Protein AF-A0A7R5TW90-F1 (afdb_monomer_lite)

Secondary structure (DSSP, 8-state):
-HHHHHHHHHHHHHHHHHHHHHHHHHHHTS--TT----------

InterPro domains:
  IPR044958 Large ribosomal subunit protein bL32, plant/cyanobacteria [PTHR36083] (1-42)

Structure (mmCIF, N/CA/C/O backbone):
data_AF-A0A7R5TW90-F1
#
_entry.id   AF-A0A7R5TW90-F1
#
loop_
_atom_site.group_PDB
_atom_site.id
_atom_site.type_symbol
_atom_site.label_atom_id
_atom_site.label_alt_id
_atom_site.label_comp_id
_atom_site.label_asym_id
_atom_site.label_entity_id
_atom_site.label_seq_id
_atom_site.pdbx_PDB_ins_code
_atom_site.Cartn_x
_atom_site.Cartn_y
_atom_site.Cartn_z
_atom_site.occupancy
_atom_site.B_iso_or_equiv
_atom_site.auth_seq_id
_atom_site.auth_comp_id
_atom_site.auth_asym_id
_atom_site.auth_atom_id
_atom_site.pdbx_PDB_model_num
ATOM 1 N N . LYS A 1 1 ? 12.941 0.822 -25.849 1.00 88.56 1 LYS A N 1
ATOM 2 C CA . LYS A 1 1 ? 12.761 0.797 -24.364 1.00 88.56 1 LYS A CA 1
ATOM 3 C C . LYS A 1 1 ? 11.302 0.586 -23.879 1.00 88.56 1 LYS A C 1
ATOM 5 O O . LYS A 1 1 ? 11.021 0.757 -22.698 1.00 88.56 1 LYS A O 1
ATOM 10 N N . LYS A 1 2 ? 10.355 0.161 -24.737 1.00 95.12 2 LYS A N 1
ATOM 11 C CA . LYS A 1 2 ? 8.935 -0.045 -24.359 1.00 95.12 2 LYS A CA 1
ATOM 12 C C . LYS A 1 2 ? 8.737 -1.165 -23.329 1.00 95.12 2 LYS A C 1
ATOM 14 O O . LYS A 1 2 ? 8.004 -0.976 -22.365 1.00 95.12 2 LYS A O 1
ATOM 19 N N . ARG A 1 3 ? 9.406 -2.311 -23.521 1.00 95.50 3 ARG A N 1
ATOM 20 C CA . ARG A 1 3 ? 9.296 -3.475 -22.623 1.00 95.50 3 ARG A CA 1
ATOM 21 C C . ARG A 1 3 ? 9.771 -3.147 -21.203 1.00 95.50 3 ARG A C 1
ATOM 23 O O . ARG A 1 3 ? 9.022 -3.381 -20.272 1.00 95.50 3 ARG A O 1
ATOM 30 N N . ILE A 1 4 ? 10.914 -2.472 -21.062 1.00 96.56 4 ILE A N 1
ATOM 31 C CA . ILE A 1 4 ? 11.476 -2.039 -19.767 1.00 96.56 4 ILE A CA 1
ATOM 32 C C . ILE A 1 4 ? 10.471 -1.206 -18.957 1.00 96.56 4 ILE A C 1
ATOM 34 O O . ILE A 1 4 ? 10.239 -1.490 -17.786 1.00 96.56 4 ILE A O 1
ATOM 38 N N . ARG A 1 5 ? 9.803 -0.226 -19.587 1.00 96.75 5 ARG A N 1
ATOM 39 C CA . ARG A 1 5 ? 8.770 0.583 -18.913 1.00 96.75 5 ARG A CA 1
ATOM 40 C C . ARG A 1 5 ? 7.607 -0.270 -18.399 1.00 96.75 5 ARG A C 1
ATOM 42 O O . ARG A 1 5 ? 7.161 -0.073 -17.273 1.00 96.75 5 ARG A O 1
ATOM 49 N N . LYS A 1 6 ? 7.154 -1.254 -19.186 1.00 97.00 6 LYS A N 1
ATOM 50 C CA . 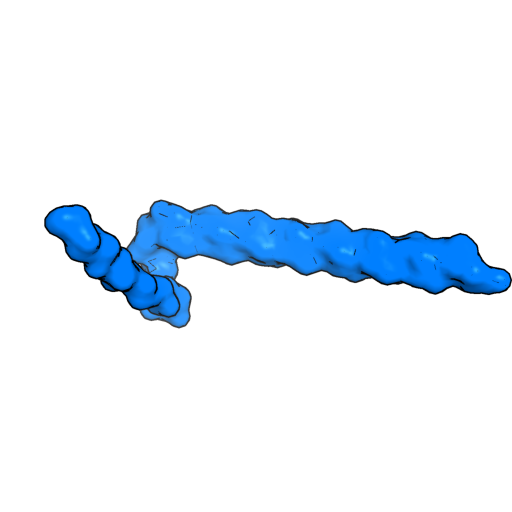LYS A 1 6 ? 6.104 -2.195 -18.759 1.00 97.00 6 LYS A CA 1
ATOM 51 C C . LYS A 1 6 ? 6.559 -3.069 -17.587 1.00 97.00 6 LYS A C 1
ATOM 53 O O . LYS A 1 6 ? 5.771 -3.301 -16.677 1.00 97.00 6 LYS A O 1
ATOM 58 N N . THR A 1 7 ? 7.809 -3.526 -17.579 1.00 96.62 7 THR A N 1
ATOM 59 C CA . THR A 1 7 ? 8.354 -4.331 -16.475 1.00 96.62 7 THR A CA 1
ATOM 60 C C . THR A 1 7 ? 8.440 -3.521 -15.181 1.00 96.62 7 THR A C 1
ATOM 62 O O . THR A 1 7 ? 8.047 -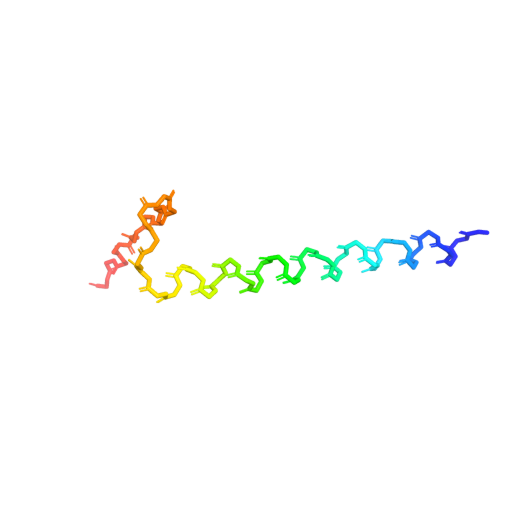4.015 -14.128 1.00 96.62 7 THR A O 1
ATOM 65 N N . ILE A 1 8 ? 8.869 -2.255 -15.262 1.00 96.88 8 ILE A N 1
ATOM 66 C CA . ILE A 1 8 ? 8.889 -1.336 -14.112 1.00 96.88 8 ILE A CA 1
ATOM 67 C C . ILE A 1 8 ? 7.471 -1.125 -13.567 1.00 96.88 8 ILE A C 1
ATOM 69 O O . ILE A 1 8 ? 7.266 -1.212 -12.358 1.00 96.88 8 ILE A O 1
ATOM 73 N N . TRP A 1 9 ? 6.487 -0.900 -14.443 1.00 97.06 9 TRP A N 1
ATOM 74 C CA . TRP A 1 9 ? 5.089 -0.735 -14.037 1.00 97.06 9 TRP A CA 1
ATOM 75 C C . TRP A 1 9 ? 4.540 -1.984 -13.323 1.00 97.06 9 TRP A C 1
ATOM 77 O O . TRP A 1 9 ? 3.991 -1.871 -12.229 1.00 97.06 9 TRP A O 1
ATOM 87 N N . LYS A 1 10 ? 4.797 -3.186 -13.859 1.00 96.00 10 LYS A N 1
ATOM 88 C CA . LYS A 1 10 ? 4.410 -4.459 -13.219 1.00 96.00 10 LYS A CA 1
ATOM 89 C C . LYS A 1 10 ? 5.087 -4.674 -11.859 1.00 96.00 10 LYS A C 1
ATOM 91 O O . LYS A 1 10 ? 4.431 -5.094 -10.910 1.00 96.00 10 LYS A O 1
ATOM 96 N N . LYS A 1 11 ? 6.378 -4.343 -11.736 1.00 97.25 11 LYS A N 1
ATOM 97 C CA . LYS A 1 11 ? 7.129 -4.482 -10.475 1.00 97.25 11 LYS A CA 1
ATOM 98 C C . LYS A 1 11 ? 6.554 -3.594 -9.369 1.00 97.25 11 LYS A C 1
ATOM 100 O O . LYS A 1 11 ? 6.497 -4.025 -8.224 1.00 97.25 11 LYS A O 1
ATOM 105 N N . LYS A 1 12 ? 6.097 -2.379 -9.696 1.00 96.94 12 LYS A N 1
ATOM 106 C CA . LYS A 1 12 ? 5.421 -1.506 -8.720 1.00 96.94 12 LYS A CA 1
ATOM 107 C C . LYS A 1 12 ? 4.127 -2.135 -8.197 1.00 96.94 12 LYS A C 1
ATOM 109 O O . LYS A 1 12 ? 3.901 -2.103 -6.993 1.00 96.94 12 LYS A O 1
ATOM 114 N N . GLY A 1 13 ? 3.335 -2.757 -9.074 1.00 97.31 13 GLY A N 1
ATOM 115 C CA . GLY A 1 13 ? 2.105 -3.456 -8.684 1.00 97.31 13 GLY A CA 1
ATOM 116 C C . GLY A 1 13 ? 2.347 -4.577 -7.670 1.00 97.31 13 GLY A C 1
ATOM 117 O O . GLY A 1 13 ? 1.629 -4.667 -6.680 1.00 97.31 13 GLY A O 1
ATOM 118 N N . TYR A 1 14 ? 3.412 -5.362 -7.852 1.00 96.94 14 TYR A N 1
ATOM 119 C CA . TYR A 1 14 ? 3.791 -6.419 -6.907 1.00 96.94 14 TYR A CA 1
ATOM 120 C C . TYR A 1 14 ? 4.022 -5.887 -5.482 1.00 96.94 14 TYR A C 1
ATOM 122 O O . TYR A 1 14 ? 3.484 -6.425 -4.518 1.00 96.94 14 TYR A O 1
ATOM 130 N N . TRP A 1 15 ? 4.755 -4.780 -5.341 1.00 97.19 15 TRP A N 1
ATOM 131 C CA . TRP A 1 15 ? 4.996 -4.167 -4.030 1.00 97.19 15 TRP A CA 1
ATOM 132 C C . TRP A 1 15 ? 3.728 -3.618 -3.377 1.00 97.19 15 TRP A C 1
ATOM 134 O O . TRP A 1 15 ? 3.588 -3.690 -2.157 1.00 97.19 15 TRP A O 1
ATOM 144 N N . VAL A 1 16 ? 2.810 -3.068 -4.174 1.00 97.56 16 VAL A N 1
ATOM 145 C CA . VAL A 1 16 ? 1.512 -2.597 -3.674 1.00 97.56 16 VAL A CA 1
ATOM 146 C C . VAL A 1 16 ? 0.675 -3.779 -3.186 1.00 97.56 16 VAL A C 1
ATOM 148 O O . VAL A 1 16 ? 0.129 -3.705 -2.090 1.00 97.56 16 VAL A O 1
ATOM 151 N N . ALA A 1 17 ? 0.645 -4.886 -3.933 1.00 96.75 17 ALA A N 1
ATOM 152 C CA . ALA A 1 17 ? -0.080 -6.094 -3.543 1.00 96.75 17 ALA A CA 1
ATOM 153 C C . ALA A 1 17 ? 0.439 -6.680 -2.220 1.00 96.75 17 ALA A C 1
ATOM 155 O O . ALA A 1 17 ? -0.355 -7.013 -1.345 1.00 96.75 17 ALA A O 1
ATOM 156 N N . LEU A 1 18 ? 1.762 -6.732 -2.030 1.00 96.94 18 LEU A N 1
ATOM 157 C CA . LEU A 1 18 ? 2.356 -7.195 -0.772 1.00 96.94 18 LEU A CA 1
ATOM 158 C C . LEU A 1 18 ? 1.959 -6.318 0.424 1.00 96.94 18 LEU A C 1
ATOM 160 O O . LEU A 1 18 ? 1.590 -6.833 1.480 1.00 96.94 18 LEU A O 1
ATOM 164 N N . LYS A 1 19 ? 2.005 -4.990 0.262 1.00 95.50 19 LYS A N 1
ATOM 165 C CA . LYS A 1 19 ? 1.597 -4.050 1.319 1.00 95.50 19 LYS A CA 1
ATOM 166 C C . LYS A 1 19 ? 0.103 -4.158 1.625 1.00 95.50 19 LYS A C 1
ATOM 168 O O . LYS A 1 19 ? -0.267 -4.176 2.794 1.00 95.50 19 LYS A O 1
ATOM 173 N N . ALA A 1 20 ? -0.734 -4.281 0.595 1.00 95.56 20 ALA A N 1
ATOM 174 C CA . ALA A 1 20 ? -2.175 -4.466 0.741 1.00 95.56 20 ALA A CA 1
ATOM 175 C C . ALA A 1 20 ? -2.520 -5.781 1.457 1.00 95.56 20 ALA A C 1
ATOM 177 O O . ALA A 1 20 ? -3.392 -5.790 2.320 1.00 95.56 20 ALA A O 1
ATOM 178 N N . PHE A 1 21 ? -1.805 -6.872 1.161 1.00 94.62 21 PHE A N 1
ATOM 179 C CA . PHE A 1 21 ? -2.003 -8.157 1.834 1.00 94.62 21 PHE A CA 1
ATOM 180 C C . PHE A 1 21 ? -1.672 -8.086 3.331 1.00 94.62 21 PHE A C 1
ATOM 182 O O . PHE A 1 21 ? -2.470 -8.521 4.160 1.00 94.62 21 PHE A O 1
ATOM 189 N N . SER A 1 22 ? -0.526 -7.491 3.679 1.00 92.44 22 SER A N 1
ATOM 190 C CA . SER A 1 22 ? -0.147 -7.260 5.080 1.00 92.44 22 SER A CA 1
ATOM 191 C C . SER A 1 22 ? -1.189 -6.401 5.812 1.00 92.44 22 SER A C 1
ATOM 193 O O . SER A 1 22 ? -1.626 -6.738 6.914 1.00 92.44 22 SER A O 1
ATOM 195 N N . LEU A 1 23 ? -1.668 -5.339 5.156 1.00 90.69 23 LEU A N 1
ATOM 196 C CA . LEU A 1 23 ? -2.705 -4.464 5.698 1.00 90.69 23 LEU A CA 1
ATOM 197 C C . LEU A 1 23 ? -4.027 -5.209 5.935 1.00 90.69 23 LEU A C 1
ATOM 199 O O . LEU A 1 23 ? -4.595 -5.104 7.018 1.00 90.69 23 LEU A O 1
ATOM 203 N N . ALA A 1 24 ? -4.495 -5.998 4.966 1.00 91.62 24 ALA A N 1
ATOM 204 C CA . ALA A 1 24 ? -5.735 -6.763 5.086 1.00 91.62 24 ALA A CA 1
ATOM 205 C C . ALA A 1 24 ? -5.703 -7.735 6.275 1.00 91.62 24 ALA A C 1
ATOM 207 O O . ALA A 1 24 ? -6.691 -7.859 6.996 1.00 91.62 24 ALA A O 1
ATOM 208 N N . LYS A 1 25 ? -4.556 -8.380 6.529 1.00 90.75 25 LYS A N 1
ATOM 209 C CA . LYS A 1 25 ? -4.379 -9.245 7.704 1.00 90.75 25 LYS A CA 1
ATOM 210 C C . LYS A 1 25 ? -4.508 -8.467 9.015 1.00 90.75 25 LYS A C 1
ATOM 212 O O . LYS A 1 25 ? -5.246 -8.909 9.890 1.00 90.75 25 LYS A O 1
ATOM 217 N N . SER A 1 26 ? -3.871 -7.301 9.115 1.00 88.69 26 SER A N 1
ATOM 218 C CA . SER A 1 26 ? -3.969 -6.419 10.291 1.00 88.69 26 SER A CA 1
ATOM 219 C C . SER A 1 26 ? -5.397 -5.926 10.562 1.00 88.69 26 SER A C 1
ATOM 221 O O . SER A 1 26 ? -5.815 -5.799 11.713 1.00 88.69 26 SER A O 1
ATOM 223 N N . LEU A 1 27 ? -6.162 -5.661 9.500 1.00 87.31 27 LEU A N 1
ATOM 224 C CA . LEU A 1 27 ? -7.569 -5.273 9.610 1.00 87.31 27 LEU A CA 1
ATOM 225 C C . LEU A 1 27 ? -8.455 -6.460 10.011 1.00 87.31 27 LEU A C 1
ATOM 227 O O . LEU A 1 27 ? -9.346 -6.303 10.839 1.00 87.31 27 LEU A O 1
ATOM 231 N N . SER A 1 28 ? -8.187 -7.657 9.477 1.00 85.06 28 SER A N 1
ATOM 232 C CA . SER A 1 28 ? -8.991 -8.855 9.758 1.00 85.06 28 SER A CA 1
ATOM 233 C C . SER A 1 28 ? -8.961 -9.297 11.222 1.00 85.06 28 SER A C 1
ATOM 235 O O . SER A 1 28 ? -9.918 -9.896 11.699 1.00 85.06 28 SER A O 1
ATOM 237 N N . THR A 1 29 ? -7.881 -8.999 11.949 1.00 85.56 29 THR A N 1
ATOM 238 C CA . THR A 1 29 ? -7.747 -9.365 13.363 1.00 85.56 29 THR A CA 1
ATOM 239 C C . THR A 1 29 ? -8.454 -8.397 14.309 1.00 85.56 29 THR A C 1
ATOM 241 O O . THR A 1 29 ? -8.572 -8.716 15.488 1.00 85.56 29 THR A O 1
ATOM 244 N N . GLY A 1 30 ? -8.890 -7.216 13.845 1.00 80.75 30 GLY A N 1
ATOM 245 C CA . GLY A 1 30 ? -9.639 -6.231 14.646 1.00 80.75 30 GLY A CA 1
ATOM 246 C C . GLY A 1 30 ? -8.919 -5.694 15.896 1.00 80.75 30 GLY A C 1
ATOM 247 O O . GLY A 1 30 ? -9.501 -4.954 16.681 1.00 80.75 30 GLY A O 1
ATOM 248 N N . ASN A 1 31 ? -7.653 -6.059 16.104 1.00 79.75 31 ASN A N 1
ATOM 249 C CA . ASN A 1 31 ? -6.847 -5.727 17.282 1.00 79.75 31 ASN A CA 1
ATOM 250 C C . ASN A 1 31 ? -6.013 -4.445 17.103 1.00 79.75 31 ASN A C 1
ATOM 252 O O . ASN A 1 31 ? -5.370 -3.972 18.044 1.00 79.75 31 ASN A O 1
ATOM 256 N N . SER A 1 32 ? -5.992 -3.889 15.893 1.00 79.19 32 SER A N 1
ATOM 257 C CA . SER A 1 32 ? -5.199 -2.722 15.530 1.00 79.19 32 SER A CA 1
ATOM 258 C C . SER A 1 32 ? -5.894 -1.426 15.977 1.00 79.19 32 SER A C 1
ATOM 260 O O . SER A 1 32 ? -6.771 -0.897 15.310 1.00 79.19 32 SER A O 1
ATOM 262 N N . LYS A 1 33 ? -5.458 -0.866 17.115 1.00 76.06 33 LYS A N 1
ATOM 263 C CA . LYS A 1 33 ? -6.031 0.368 17.703 1.00 76.06 33 LYS A CA 1
ATOM 264 C C . LYS A 1 33 ? -5.866 1.625 16.836 1.00 76.06 33 LYS A C 1
ATOM 266 O O . LYS A 1 33 ? -6.614 2.579 17.000 1.00 76.06 33 LYS A O 1
ATOM 271 N N . SER A 1 34 ? -4.865 1.651 15.956 1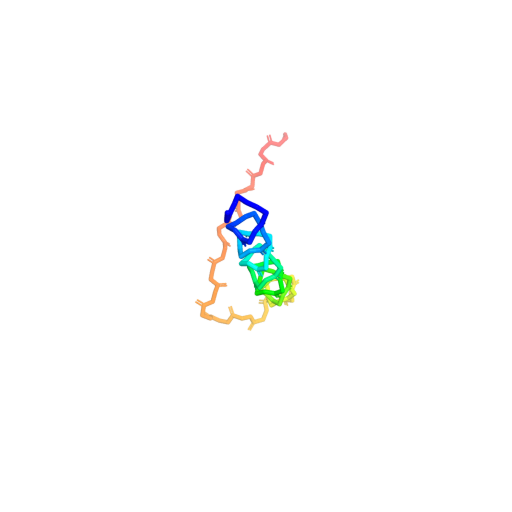.00 81.56 34 SER A N 1
ATOM 272 C CA . SER A 1 34 ? -4.555 2.795 15.090 1.00 81.56 34 SER A CA 1
ATOM 273 C C . SER A 1 34 ? -5.247 2.750 13.726 1.00 81.56 34 SER A C 1
ATOM 275 O O . SER A 1 34 ? -5.306 3.773 13.050 1.00 81.56 34 SER A O 1
ATOM 277 N N . PHE A 1 35 ? -5.764 1.592 13.307 1.00 76.06 35 PHE A N 1
ATOM 278 C CA . PHE A 1 35 ? -6.409 1.415 12.008 1.00 76.06 35 PHE A CA 1
ATOM 279 C C . PHE A 1 35 ? -7.905 1.177 12.209 1.00 76.06 35 PHE A C 1
ATOM 281 O O . PHE A 1 35 ? -8.345 0.058 12.446 1.00 76.06 35 PHE A O 1
ATOM 288 N N . PHE A 1 36 ? -8.686 2.253 12.115 1.00 75.00 36 PHE A N 1
ATOM 289 C CA . PHE A 1 36 ? -10.141 2.203 12.223 1.00 75.00 36 PHE A CA 1
ATOM 290 C C . PHE A 1 36 ? -10.778 2.033 10.837 1.00 75.00 36 PHE A C 1
ATOM 292 O O . PHE A 1 36 ? -10.540 2.841 9.939 1.00 75.00 36 PHE A O 1
ATOM 299 N N . VAL A 1 37 ? -11.594 0.993 10.664 1.00 75.88 37 VAL A N 1
ATOM 300 C CA . VAL A 1 37 ? -12.445 0.794 9.481 1.00 75.88 37 VAL A CA 1
ATOM 301 C C . VAL A 1 37 ? -13.891 0.943 9.932 1.00 75.88 37 VAL A C 1
ATOM 303 O O . VAL A 1 37 ? -14.324 0.258 10.855 1.00 75.88 37 VAL A O 1
ATOM 306 N N . GLN A 1 38 ? -14.639 1.844 9.297 1.00 79.19 38 GLN A N 1
ATOM 307 C CA . GLN A 1 38 ? -16.053 2.034 9.604 1.00 79.19 38 GLN A CA 1
ATOM 308 C C . GLN A 1 38 ? -16.851 0.839 9.067 1.00 79.19 38 GLN A C 1
ATOM 310 O O . GLN A 1 38 ? -16.963 0.657 7.855 1.00 79.19 38 GLN A O 1
ATOM 315 N N . GLN A 1 39 ? -17.401 0.018 9.964 1.00 70.69 39 GLN A N 1
ATOM 316 C CA . GLN A 1 39 ? -18.343 -1.031 9.586 1.00 70.69 39 GLN A CA 1
ATOM 317 C C . GLN A 1 39 ? -19.679 -0.370 9.237 1.00 70.69 39 GLN A C 1
ATOM 319 O O . GLN A 1 39 ? -20.422 0.062 10.117 1.00 70.69 39 GLN A O 1
ATOM 324 N N . ILE A 1 40 ? 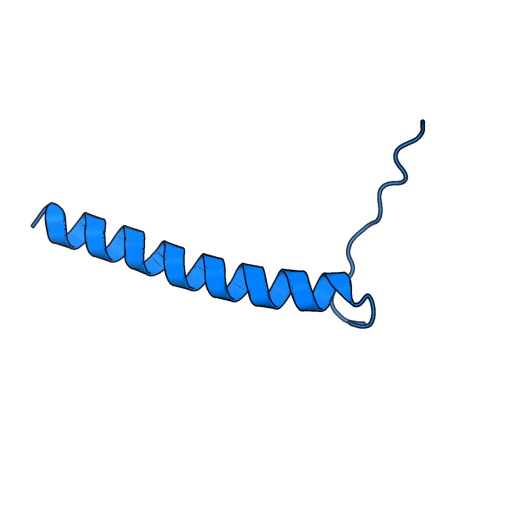-19.974 -0.251 7.943 1.00 79.19 40 ILE A N 1
ATOM 325 C CA . ILE A 1 40 ? -21.308 0.137 7.488 1.00 79.19 40 ILE A CA 1
ATOM 326 C C . ILE A 1 40 ? -22.198 -1.083 7.724 1.00 79.19 40 ILE A C 1
ATOM 328 O O . ILE A 1 40 ? -22.001 -2.119 7.094 1.00 79.19 40 ILE A O 1
ATOM 332 N N . GLN A 1 4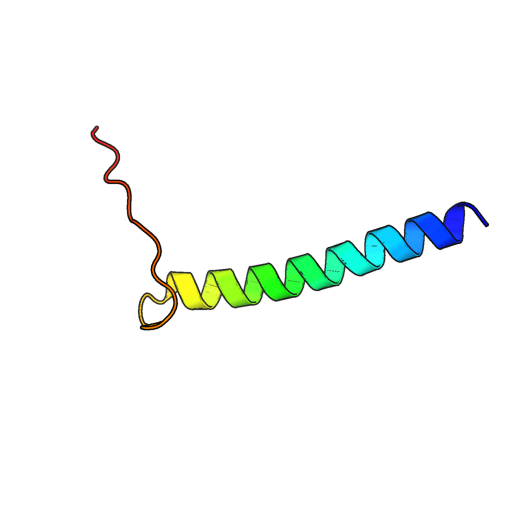1 ? -23.130 -0.979 8.672 1.00 72.25 41 GLN A N 1
ATOM 333 C CA . GLN A 1 41 ? -24.192 -1.968 8.828 1.00 72.25 41 GLN A CA 1
ATOM 334 C C . GLN A 1 41 ? -25.036 -1.902 7.557 1.00 72.25 41 GLN A C 1
ATOM 336 O O . GLN A 1 41 ? -25.767 -0.939 7.333 1.00 72.25 41 GLN A O 1
ATOM 341 N N . THR A 1 42 ? -24.856 -2.878 6.674 1.00 71.75 42 THR A N 1
ATOM 342 C CA . THR A 1 42 ? -25.763 -3.090 5.554 1.00 71.75 42 THR A CA 1
ATOM 343 C C . THR A 1 42 ? -27.106 -3.473 6.155 1.00 71.75 42 THR A C 1
ATOM 345 O O . THR A 1 42 ? -27.225 -4.539 6.754 1.00 71.75 42 THR A O 1
ATOM 348 N N . LEU A 1 43 ? -28.070 -2.558 6.074 1.00 69.69 43 LEU A N 1
ATOM 349 C CA . LEU A 1 43 ? -29.461 -2.843 6.394 1.00 69.69 43 LEU A CA 1
ATOM 350 C C . LEU A 1 43 ? -29.971 -3.811 5.321 1.00 69.69 43 LEU A C 1
ATOM 352 O O . LEU A 1 43 ? -30.156 -3.405 4.173 1.00 69.69 43 LEU A O 1
ATOM 356 N N . GLU A 1 44 ? -30.099 -5.081 5.691 1.00 61.22 44 GLU A N 1
ATOM 357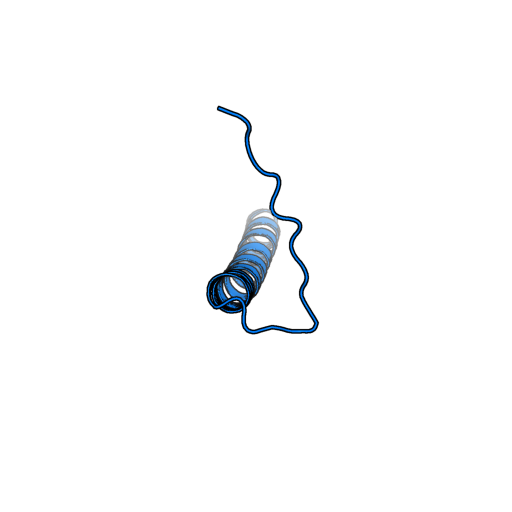 C CA . GLU A 1 44 ? -31.057 -5.999 5.067 1.00 61.22 44 GLU A CA 1
ATOM 358 C C . GLU A 1 44 ? -32.430 -5.809 5.719 1.00 61.22 44 GLU A C 1
ATOM 360 O O . GLU A 1 44 ? -32.471 -5.605 6.957 1.00 61.22 44 GLU A O 1
#

Organism: NCBI:txid138517

Radius of gyration: 16.8 Å; chains: 1; bounding box: 44×12×42 Å

Foldseek 3Di:
DVVVVVVVVVVVVVVVVVVVVVVVVVVVVVPDPVDDDDPDPDDD

Sequence (44 aa):
KKRIRKTIWKKKGYWVALKAFSLAKSLSTGNSKSFFVQQIQTLE

pLDDT: mean 87.7, std 9.98, range [61.22, 97.56]